Protein AF-A0A918CE23-F1 (afdb_monomer)

Sequence (121 aa):
MTAFHASEQLLLNPTFPASGRFGGADADLIIDDLLIEIKATQHLRLTATYLNQLTSYLVLDRLAGTTGSGLPIRRLGVYYARHGLLQTFAVRELFRPGLLPQLVTWFDESLPQLPGRLSAP

Structure (mmCIF, N/CA/C/O backbone):
data_AF-A0A918CE23-F1
#
_entry.id   AF-A0A918CE23-F1
#
loop_
_atom_site.group_PDB
_atom_site.id
_atom_site.type_symbol
_atom_site.label_atom_id
_atom_site.label_alt_id
_atom_site.label_comp_id
_atom_site.label_asym_id
_atom_site.label_entity_id
_atom_site.label_seq_id
_atom_site.pdbx_PDB_ins_code
_atom_site.Cartn_x
_atom_site.Cartn_y
_atom_site.Cartn_z
_atom_site.occupancy
_atom_site.B_iso_or_equiv
_atom_site.auth_seq_id
_atom_site.auth_comp_id
_atom_site.auth_asym_id
_atom_site.auth_atom_id
_atom_site.pdbx_PDB_model_num
ATOM 1 N N . MET A 1 1 ? -13.056 -6.618 18.574 1.00 47.69 1 MET A N 1
ATOM 2 C CA . MET A 1 1 ? -12.371 -7.128 17.367 1.00 47.69 1 MET A CA 1
ATOM 3 C C . MET A 1 1 ? -11.089 -6.339 17.190 1.00 47.69 1 MET A C 1
ATOM 5 O O . MET A 1 1 ? -11.153 -5.127 17.045 1.00 47.69 1 MET A O 1
ATOM 9 N N . THR A 1 2 ? -9.940 -6.995 17.288 1.00 55.75 2 THR A N 1
ATOM 10 C CA . THR A 1 2 ? -8.623 -6.398 17.043 1.00 55.75 2 THR A CA 1
ATOM 11 C C . THR A 1 2 ? -8.395 -6.330 15.534 1.00 55.75 2 THR A C 1
ATOM 13 O O . THR A 1 2 ? -8.143 -7.344 14.899 1.00 55.75 2 THR A O 1
ATOM 16 N N . ALA A 1 3 ? -8.529 -5.138 14.944 1.00 69.50 3 ALA A N 1
ATOM 17 C CA . ALA A 1 3 ? -8.344 -4.919 13.502 1.00 69.50 3 ALA A CA 1
ATOM 18 C C . ALA A 1 3 ? -6.887 -5.120 13.026 1.00 69.50 3 ALA A C 1
ATOM 20 O O . ALA A 1 3 ? -6.634 -5.183 11.828 1.00 69.50 3 ALA A O 1
ATOM 21 N N . PHE A 1 4 ? -5.94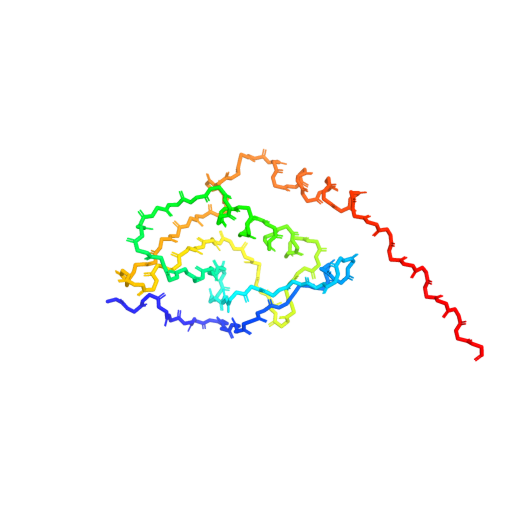6 -5.233 13.967 1.00 86.19 4 PHE A N 1
ATOM 22 C CA . PHE A 1 4 ? -4.507 -5.337 13.740 1.00 86.19 4 PHE A CA 1
ATOM 23 C C . PHE A 1 4 ? -3.980 -6.634 14.351 1.00 86.19 4 PHE A C 1
ATOM 25 O O . PHE A 1 4 ? -3.408 -6.638 15.438 1.00 86.19 4 PHE A O 1
ATOM 32 N N . HIS A 1 5 ? -4.237 -7.748 13.678 1.00 90.62 5 HIS A N 1
ATOM 33 C CA . HIS A 1 5 ? -3.703 -9.053 14.041 1.00 90.62 5 HIS A CA 1
ATOM 34 C C . HIS A 1 5 ? -3.130 -9.697 12.783 1.00 90.62 5 HIS A C 1
ATOM 36 O O . HIS A 1 5 ? -3.848 -9.811 11.794 1.00 90.62 5 HIS A O 1
ATOM 42 N N . ALA A 1 6 ? -1.862 -10.099 12.834 1.00 93.88 6 ALA A N 1
ATOM 43 C CA . ALA A 1 6 ? -1.190 -10.797 11.746 1.00 93.88 6 ALA A CA 1
ATOM 44 C C . ALA A 1 6 ? -1.280 -12.308 11.956 1.00 93.88 6 ALA A C 1
ATOM 46 O O . ALA A 1 6 ? -1.032 -12.794 13.061 1.00 93.88 6 ALA A O 1
ATOM 47 N N . SER A 1 7 ? -1.623 -13.041 10.902 1.00 94.88 7 SER A N 1
ATOM 48 C CA . SER A 1 7 ? -1.602 -14.505 10.904 1.00 94.88 7 SER A CA 1
ATOM 49 C C . SER A 1 7 ? -0.332 -15.070 10.268 1.00 94.88 7 SER A C 1
ATOM 51 O O . SER A 1 7 ? 0.162 -16.096 10.725 1.00 94.88 7 SER A O 1
ATOM 53 N N . GLU A 1 8 ? 0.206 -14.398 9.253 1.00 95.38 8 GLU A N 1
ATOM 54 C CA . GLU A 1 8 ? 1.355 -14.849 8.465 1.00 95.38 8 GLU A CA 1
ATOM 55 C C . GLU A 1 8 ? 2.473 -13.803 8.404 1.00 95.38 8 GLU A C 1
ATOM 57 O O . GLU A 1 8 ? 3.638 -14.158 8.578 1.00 95.38 8 GLU A O 1
ATOM 62 N N . GLN A 1 9 ? 2.153 -12.519 8.188 1.00 95.62 9 GLN A N 1
ATOM 63 C CA . GLN A 1 9 ? 3.180 -11.470 8.135 1.00 95.62 9 GLN A CA 1
ATOM 64 C C . GLN A 1 9 ? 2.728 -10.132 8.721 1.00 95.62 9 GLN A C 1
ATOM 66 O O . GLN A 1 9 ? 1.568 -9.733 8.629 1.00 95.62 9 GLN A O 1
ATOM 71 N N . LEU A 1 10 ? 3.700 -9.410 9.276 1.00 96.94 10 LEU A N 1
ATOM 72 C CA . LEU A 1 10 ? 3.582 -8.034 9.737 1.00 96.94 10 LEU A CA 1
ATOM 73 C C . LEU A 1 10 ? 4.829 -7.280 9.279 1.00 96.94 10 LEU A C 1
ATOM 75 O O . LEU A 1 10 ? 5.926 -7.568 9.755 1.00 96.94 10 LEU A O 1
ATOM 79 N N . LEU A 1 11 ? 4.665 -6.319 8.374 1.00 97.69 11 LEU A N 1
ATOM 80 C CA . LEU A 1 11 ? 5.758 -5.483 7.884 1.00 97.69 11 LEU A CA 1
ATOM 81 C C . LEU A 1 11 ? 5.489 -4.029 8.252 1.00 97.69 11 LEU A C 1
ATOM 83 O O . LEU A 1 11 ? 4.450 -3.476 7.895 1.00 97.69 11 LEU A O 1
ATOM 87 N N . LEU A 1 12 ? 6.441 -3.421 8.957 1.00 96.94 12 LEU A N 1
ATOM 88 C CA . LEU A 1 12 ? 6.434 -2.000 9.296 1.00 96.94 12 LEU A CA 1
ATOM 89 C C . LEU A 1 12 ? 7.327 -1.257 8.309 1.00 96.94 12 LEU A C 1
ATOM 91 O O . LEU A 1 12 ? 8.452 -1.697 8.076 1.00 96.94 12 LEU A O 1
ATOM 95 N N . ASN A 1 13 ? 6.850 -0.133 7.777 1.00 97.19 13 ASN A N 1
ATOM 96 C CA . ASN A 1 13 ? 7.565 0.646 6.762 1.00 97.19 13 ASN A CA 1
ATOM 97 C C . ASN A 1 13 ? 8.048 -0.195 5.553 1.00 97.19 13 ASN A C 1
ATOM 99 O O . ASN A 1 13 ? 9.226 -0.108 5.193 1.00 97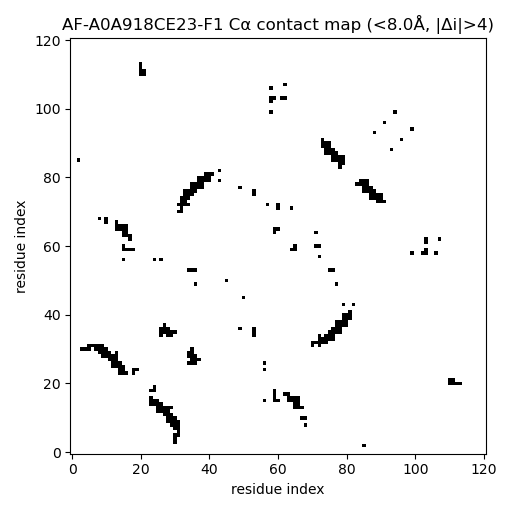.19 13 ASN A O 1
ATOM 103 N N . PRO A 1 14 ? 7.216 -1.084 4.964 1.00 97.50 14 PRO A N 1
ATOM 104 C CA . PRO A 1 14 ? 7.649 -1.905 3.841 1.00 97.50 14 PRO A CA 1
ATOM 105 C C . PRO A 1 14 ? 8.060 -1.047 2.645 1.00 97.50 14 PRO A C 1
ATOM 107 O O . PRO A 1 14 ? 7.367 -0.099 2.270 1.00 97.50 14 PRO A O 1
ATOM 110 N N . THR A 1 15 ? 9.165 -1.444 2.020 1.00 97.88 15 THR A N 1
ATOM 111 C CA . THR A 1 15 ? 9.748 -0.766 0.860 1.00 97.88 15 THR A CA 1
ATOM 112 C C . THR A 1 15 ? 9.527 -1.585 -0.408 1.00 97.88 15 THR A C 1
ATOM 114 O O . THR A 1 15 ? 9.413 -2.816 -0.363 1.00 97.88 15 THR A O 1
ATOM 117 N N . PHE A 1 16 ? 9.508 -0.923 -1.564 1.00 97.19 16 PHE A N 1
ATOM 118 C CA . PHE A 1 16 ? 9.275 -1.588 -2.850 1.00 97.19 16 PHE A CA 1
ATOM 119 C C . PHE A 1 16 ? 10.509 -1.486 -3.756 1.00 97.19 16 PHE A C 1
ATOM 121 O O . PHE A 1 16 ? 10.875 -0.368 -4.122 1.00 97.19 16 PHE A O 1
ATOM 128 N N . PRO A 1 17 ? 11.138 -2.588 -4.207 1.00 95.44 17 PRO A N 1
ATOM 129 C CA . PRO A 1 17 ? 12.356 -2.521 -5.024 1.00 95.44 17 PRO A CA 1
ATOM 130 C C . PRO A 1 17 ? 12.219 -1.665 -6.295 1.00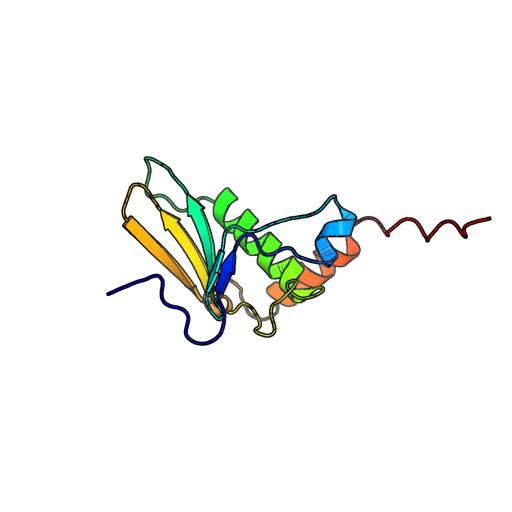 95.44 17 PRO A C 1
ATOM 132 O O . PRO A 1 17 ? 13.117 -0.888 -6.622 1.00 95.44 17 PRO A O 1
ATOM 135 N N . ALA A 1 18 ? 11.066 -1.732 -6.974 1.00 94.06 18 ALA A N 1
ATOM 136 C CA . ALA A 1 18 ? 10.787 -0.941 -8.179 1.00 94.06 18 ALA A CA 1
ATOM 137 C C . ALA A 1 18 ? 10.812 0.582 -7.934 1.00 94.06 18 ALA A C 1
ATOM 139 O O . ALA A 1 18 ? 11.065 1.354 -8.861 1.00 94.06 18 ALA A O 1
ATOM 140 N N . SER A 1 19 ? 10.601 1.023 -6.690 1.00 94.88 19 SER A N 1
ATOM 141 C CA . SER A 1 19 ? 10.600 2.444 -6.327 1.00 94.88 19 SER A CA 1
ATOM 142 C C . SER A 1 19 ? 11.976 3.107 -6.407 1.00 94.88 19 SER A C 1
ATOM 144 O O . SER A 1 19 ? 12.072 4.329 -6.531 1.00 94.88 19 SER A O 1
ATOM 146 N N . GLY A 1 20 ? 13.057 2.317 -6.429 1.00 93.06 20 GLY A N 1
ATOM 147 C CA . GLY A 1 20 ? 14.421 2.826 -6.585 1.00 93.06 20 GLY A CA 1
ATOM 148 C C . GLY A 1 20 ? 14.631 3.644 -7.867 1.00 93.06 20 GLY A C 1
ATOM 149 O O . GLY A 1 20 ? 15.513 4.497 -7.906 1.00 93.06 20 GLY A O 1
ATOM 150 N N . ARG A 1 21 ? 13.779 3.461 -8.888 1.00 90.19 21 ARG A N 1
ATOM 151 C CA . ARG A 1 21 ? 13.788 4.241 -10.141 1.00 90.19 21 ARG A CA 1
ATOM 152 C C . ARG A 1 21 ? 13.437 5.719 -9.958 1.00 90.19 21 ARG A C 1
ATOM 154 O O . ARG A 1 21 ? 13.734 6.514 -10.843 1.00 90.19 21 ARG A O 1
ATOM 161 N N . PHE A 1 22 ? 12.812 6.086 -8.841 1.00 88.25 22 PHE A N 1
ATOM 162 C CA . PHE A 1 22 ? 12.368 7.455 -8.558 1.00 88.25 22 PHE A CA 1
ATOM 163 C C . PHE A 1 22 ? 12.658 7.902 -7.115 1.00 88.25 22 PHE A C 1
ATOM 165 O O . PHE A 1 22 ? 12.025 8.826 -6.614 1.00 88.25 22 PHE A O 1
ATOM 172 N N . GLY A 1 23 ? 13.651 7.284 -6.465 1.00 90.06 23 GLY A N 1
ATOM 173 C CA . GLY A 1 23 ? 14.158 7.720 -5.156 1.00 90.06 23 GLY A CA 1
ATOM 174 C C . GLY A 1 23 ? 13.614 6.960 -3.945 1.00 90.06 23 GLY A C 1
ATOM 175 O O . GLY A 1 23 ? 13.944 7.330 -2.823 1.00 90.06 23 GLY A O 1
ATOM 176 N N . GLY A 1 24 ? 12.851 5.886 -4.156 1.00 93.12 24 GLY A N 1
ATOM 177 C CA . GLY A 1 24 ? 12.307 5.058 -3.079 1.00 93.12 24 GLY A CA 1
ATOM 178 C C . GLY A 1 24 ? 10.849 5.375 -2.742 1.00 93.12 24 GLY A C 1
ATOM 179 O O . GLY A 1 24 ? 10.319 6.430 -3.089 1.00 93.12 24 GLY A O 1
ATOM 180 N N . ALA A 1 25 ? 10.187 4.423 -2.090 1.00 95.06 25 ALA A N 1
ATOM 181 C CA . ALA A 1 25 ? 8.832 4.548 -1.578 1.00 95.06 25 ALA A CA 1
ATOM 182 C C . ALA A 1 25 ? 8.621 3.538 -0.448 1.00 95.06 25 ALA A C 1
ATOM 184 O O . ALA A 1 25 ? 8.882 2.345 -0.640 1.00 95.06 25 ALA A O 1
ATOM 185 N N . ASP A 1 26 ? 8.078 4.024 0.667 1.00 96.25 26 ASP A N 1
ATOM 186 C CA . ASP A 1 26 ? 7.818 3.241 1.870 1.00 96.25 26 ASP A CA 1
ATOM 187 C C . ASP A 1 26 ? 6.348 3.435 2.258 1.00 96.25 26 ASP A C 1
ATOM 189 O O . ASP A 1 26 ? 5.886 4.569 2.403 1.00 96.25 26 ASP A O 1
ATOM 193 N N . ALA A 1 27 ? 5.596 2.344 2.384 1.00 97.44 27 ALA A N 1
ATOM 194 C CA . ALA A 1 27 ? 4.226 2.396 2.899 1.00 97.44 27 ALA A CA 1
ATOM 195 C C . ALA A 1 27 ? 4.222 2.270 4.427 1.00 97.44 27 ALA A C 1
ATOM 197 O O . ALA A 1 27 ? 5.206 1.822 4.994 1.00 97.44 27 ALA A O 1
ATOM 198 N N . ASP A 1 28 ? 3.123 2.598 5.110 1.00 97.50 28 ASP A N 1
ATOM 199 C CA . ASP A 1 28 ? 3.116 2.558 6.581 1.00 97.50 28 ASP A CA 1
ATOM 200 C C . ASP A 1 28 ? 3.167 1.124 7.140 1.00 97.50 28 ASP A C 1
ATOM 202 O O . ASP A 1 28 ? 3.951 0.816 8.046 1.00 97.50 28 ASP A O 1
ATOM 206 N N . LEU A 1 29 ? 2.297 0.240 6.637 1.00 97.50 29 LEU A N 1
ATOM 207 C CA . LEU A 1 29 ? 2.045 -1.056 7.265 1.00 97.50 29 LEU A CA 1
ATOM 208 C C . LEU A 1 29 ? 1.490 -2.090 6.278 1.00 97.50 29 LEU A C 1
ATOM 210 O O . LEU A 1 29 ? 0.571 -1.801 5.513 1.00 97.50 29 LEU A O 1
ATOM 214 N N . ILE A 1 30 ? 1.974 -3.330 6.362 1.00 98.31 30 ILE A N 1
ATOM 215 C CA . ILE A 1 30 ? 1.320 -4.504 5.767 1.00 98.31 30 ILE A CA 1
ATOM 216 C C . ILE A 1 30 ? 1.039 -5.533 6.861 1.00 98.31 30 ILE A C 1
ATOM 218 O O . ILE A 1 30 ? 1.923 -5.867 7.651 1.00 98.31 30 ILE A O 1
ATOM 222 N N . ILE A 1 31 ? -0.188 -6.053 6.880 1.00 97.50 31 ILE A N 1
ATOM 223 C CA . ILE A 1 31 ? -0.607 -7.197 7.697 1.00 97.50 31 ILE A CA 1
ATOM 224 C C . ILE A 1 31 ? -1.169 -8.252 6.756 1.00 97.50 31 ILE A C 1
ATOM 226 O O . ILE A 1 31 ? -2.164 -7.998 6.078 1.00 97.50 31 ILE A O 1
ATOM 230 N N . AS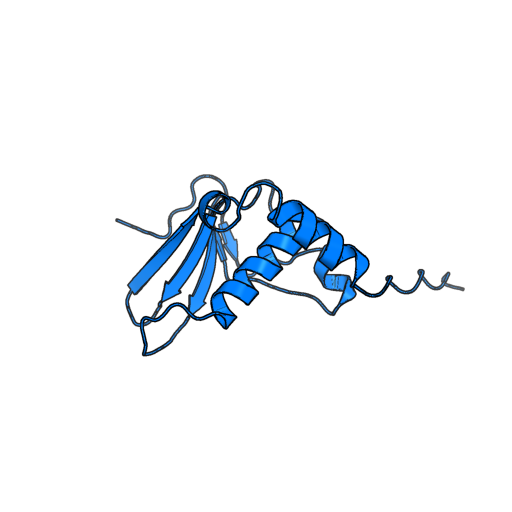P A 1 32 ? -0.559 -9.433 6.724 1.00 97.19 32 ASP A N 1
ATOM 231 C CA . ASP A 1 32 ? -0.918 -10.505 5.795 1.00 97.19 32 ASP A CA 1
ATOM 232 C C . ASP A 1 32 ? -0.980 -9.970 4.350 1.00 97.19 32 ASP A C 1
ATOM 234 O O . ASP A 1 32 ? 0.007 -9.446 3.844 1.00 97.19 32 ASP A O 1
ATOM 238 N N . ASP A 1 33 ? -2.133 -10.032 3.687 1.00 97.56 33 ASP A N 1
ATOM 239 C CA . ASP A 1 33 ? -2.349 -9.510 2.331 1.00 97.56 33 ASP A CA 1
ATOM 240 C C . ASP A 1 33 ? -2.954 -8.087 2.278 1.00 97.56 33 ASP A C 1
ATOM 242 O O . ASP A 1 33 ? -3.410 -7.648 1.213 1.00 97.56 33 ASP A O 1
ATOM 246 N N . LEU A 1 34 ? -3.011 -7.382 3.414 1.00 98.06 34 LEU A N 1
ATOM 247 C CA . LEU A 1 34 ? -3.599 -6.052 3.569 1.00 98.06 34 LEU A CA 1
ATOM 248 C C . LEU A 1 34 ? -2.513 -4.978 3.715 1.00 98.06 34 LEU A C 1
ATOM 250 O O . LEU A 1 34 ? -1.820 -4.916 4.728 1.00 98.06 34 LEU A O 1
ATOM 254 N N . LEU A 1 35 ? -2.441 -4.083 2.731 1.00 98.44 35 LEU A N 1
ATOM 255 C CA . LEU A 1 35 ? -1.655 -2.849 2.787 1.00 98.44 35 LEU A CA 1
ATOM 256 C C . LEU A 1 35 ? -2.469 -1.732 3.447 1.00 98.44 35 LEU A C 1
ATOM 258 O O . LEU A 1 35 ? -3.604 -1.480 3.040 1.00 98.44 35 LEU A O 1
ATOM 262 N N . ILE A 1 36 ? -1.892 -1.044 4.427 1.00 98.12 36 ILE A N 1
ATOM 263 C CA . ILE A 1 36 ? -2.558 -0.009 5.220 1.00 98.12 36 ILE A CA 1
ATOM 264 C C . ILE A 1 36 ? -1.779 1.301 5.123 1.00 98.12 36 ILE A C 1
ATOM 266 O O . ILE A 1 36 ? -0.585 1.341 5.397 1.00 98.12 36 ILE A O 1
ATOM 270 N N . GLU A 1 37 ? -2.501 2.372 4.807 1.00 97.50 37 GLU A N 1
ATOM 271 C CA . GLU A 1 37 ? -2.059 3.759 4.960 1.00 97.50 37 GLU A CA 1
ATOM 272 C C . GLU A 1 37 ? -2.711 4.360 6.216 1.00 97.50 37 GLU A C 1
ATOM 274 O O . GLU A 1 37 ? -3.930 4.284 6.402 1.00 97.50 37 GLU A O 1
ATOM 279 N N . ILE A 1 38 ? -1.931 4.987 7.087 1.00 97.31 38 ILE A N 1
ATOM 280 C CA . ILE A 1 38 ? -2.388 5.575 8.343 1.00 97.3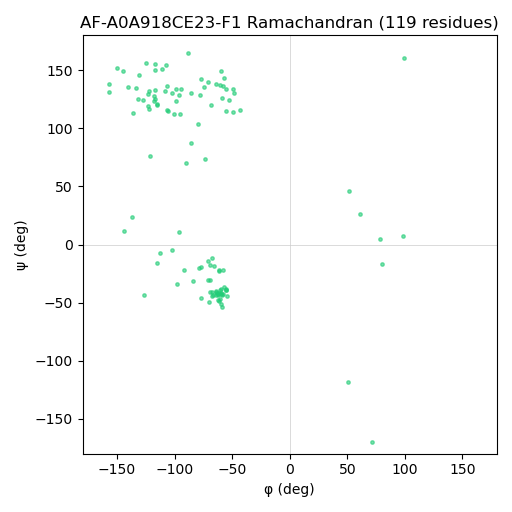1 38 ILE A CA 1
ATOM 281 C C . ILE A 1 38 ? -2.584 7.078 8.154 1.00 97.31 38 ILE A C 1
ATOM 283 O O . ILE A 1 38 ? -1.669 7.826 7.820 1.00 97.31 38 ILE A O 1
ATOM 287 N N . LYS A 1 39 ? -3.793 7.572 8.437 1.00 97.50 39 LYS A N 1
ATOM 288 C CA . LYS A 1 39 ? -4.123 9.001 8.352 1.00 97.50 39 LYS A CA 1
ATOM 289 C C . LYS A 1 39 ? -4.627 9.541 9.683 1.00 97.50 39 LYS A C 1
ATOM 291 O O . LYS A 1 39 ? -5.704 9.196 10.167 1.00 97.50 39 LYS A O 1
ATOM 296 N N . ALA A 1 40 ? -3.879 10.486 10.244 1.00 97.00 40 ALA A N 1
ATOM 297 C CA . ALA A 1 40 ? -4.289 11.274 11.402 1.00 97.00 40 ALA A CA 1
ATOM 298 C C . ALA A 1 40 ? -5.020 12.555 10.957 1.00 97.00 40 ALA A C 1
ATOM 300 O O . ALA A 1 40 ? -4.503 13.663 11.073 1.00 97.00 40 ALA A O 1
ATOM 301 N N . THR A 1 41 ? -6.234 12.403 10.429 1.00 96.31 41 THR A N 1
ATOM 302 C CA . THR A 1 41 ? -7.077 13.513 9.951 1.00 96.31 41 THR A CA 1
ATOM 303 C C . THR A 1 41 ? -8.299 13.713 10.844 1.00 96.31 41 THR A C 1
ATOM 305 O O . THR A 1 41 ? -8.767 12.772 11.474 1.00 96.31 41 THR A O 1
ATOM 308 N N . GLN A 1 42 ? -8.803 14.948 10.918 1.00 96.38 42 GLN A N 1
ATOM 309 C CA . GLN A 1 42 ? -10.069 15.279 11.589 1.00 96.38 42 GLN A CA 1
ATOM 310 C C . GLN A 1 42 ? -11.307 14.896 10.762 1.00 96.38 42 GLN A C 1
ATOM 312 O O . GLN A 1 42 ? -12.418 14.841 11.285 1.00 96.38 42 GLN A O 1
ATOM 317 N N . HIS A 1 43 ? -11.133 14.705 9.452 1.00 95.00 43 HIS A N 1
ATOM 318 C CA . HIS A 1 43 ? -12.222 14.402 8.536 1.00 95.00 43 HIS A CA 1
ATOM 319 C C . HIS A 1 43 ? -12.147 12.939 8.126 1.00 95.00 43 HIS A C 1
ATOM 321 O O . HIS A 1 43 ? -11.228 12.533 7.413 1.00 95.00 43 HIS A O 1
ATOM 327 N N . LEU A 1 44 ? -13.165 12.175 8.513 1.00 95.38 44 LEU A N 1
ATOM 328 C CA . LEU A 1 44 ? -13.362 10.795 8.087 1.00 95.38 44 LEU A CA 1
ATOM 329 C C . LEU A 1 44 ? -13.841 10.755 6.628 1.00 95.38 44 LEU A C 1
ATOM 331 O O . LEU A 1 44 ? -15.023 10.577 6.340 1.00 95.38 44 LEU A O 1
ATOM 335 N N . ARG A 1 45 ? -12.925 11.026 5.698 1.00 96.00 45 ARG A N 1
ATOM 336 C CA . ARG A 1 45 ? -13.196 11.055 4.259 1.00 96.00 45 ARG A CA 1
ATOM 337 C C . ARG A 1 45 ? -12.121 10.294 3.505 1.00 96.00 45 ARG A C 1
ATOM 339 O O . ARG A 1 45 ? -10.925 10.482 3.741 1.00 96.00 45 ARG A O 1
ATOM 346 N N . LEU A 1 46 ? -12.555 9.460 2.570 1.00 95.25 46 LEU A N 1
ATOM 347 C CA . LEU A 1 46 ? -11.677 8.881 1.566 1.00 95.25 46 LEU A CA 1
ATOM 348 C C . LEU A 1 46 ? -11.404 9.940 0.498 1.00 95.25 46 LEU A C 1
ATOM 350 O O . LEU A 1 46 ? -12.335 10.564 -0.011 1.00 95.25 46 LEU A O 1
ATOM 354 N N . THR A 1 47 ? -10.133 10.167 0.181 1.00 96.38 47 THR A N 1
ATOM 355 C CA . THR A 1 47 ? -9.723 11.157 -0.821 1.00 96.38 47 THR A CA 1
ATOM 356 C C . THR A 1 47 ? -9.026 10.471 -1.987 1.00 96.38 47 THR A C 1
ATOM 358 O O . THR A 1 47 ? -8.429 9.406 -1.820 1.00 96.38 47 THR A O 1
ATOM 361 N N . ALA A 1 48 ? -9.058 11.106 -3.161 1.00 95.88 48 ALA A N 1
ATOM 362 C CA . ALA A 1 48 ? -8.325 10.623 -4.330 1.00 95.88 48 ALA A CA 1
ATOM 363 C C . ALA A 1 48 ? -6.819 10.499 -4.046 1.00 95.88 48 ALA A C 1
ATOM 365 O O . ALA A 1 48 ? -6.199 9.533 -4.465 1.00 95.88 48 ALA A O 1
ATOM 366 N N . THR A 1 49 ? -6.240 11.409 -3.258 1.00 96.75 49 THR A N 1
ATOM 367 C CA . THR A 1 49 ? -4.828 11.341 -2.854 1.00 96.75 49 THR A CA 1
ATOM 368 C C . THR A 1 49 ? -4.503 10.061 -2.083 1.00 96.75 49 THR A C 1
ATOM 370 O O . THR A 1 49 ? -3.474 9.445 -2.343 1.00 96.75 49 THR A O 1
ATOM 373 N N . TYR A 1 50 ? -5.376 9.631 -1.166 1.00 96.88 50 TYR A N 1
ATOM 374 C CA . TYR A 1 50 ? -5.150 8.407 -0.383 1.00 96.88 50 TYR A CA 1
ATOM 375 C C . TYR A 1 50 ? -5.257 7.163 -1.267 1.00 96.88 50 TYR A C 1
ATOM 377 O O . TYR A 1 50 ? -4.435 6.257 -1.171 1.00 96.88 50 TYR A O 1
ATOM 385 N N . LEU A 1 51 ? -6.237 7.151 -2.176 1.00 95.81 51 LEU A N 1
ATOM 386 C CA . LEU A 1 51 ? -6.379 6.083 -3.162 1.00 95.81 51 LEU A CA 1
ATOM 387 C C . LEU A 1 51 ? -5.190 6.027 -4.123 1.00 95.81 51 LEU A C 1
ATOM 389 O O . LEU A 1 51 ? -4.723 4.934 -4.428 1.00 95.81 51 LEU A O 1
ATOM 393 N N . ASN A 1 52 ? -4.670 7.176 -4.555 1.00 95.31 52 ASN A N 1
ATOM 394 C CA . ASN A 1 52 ? -3.487 7.245 -5.406 1.00 95.31 52 ASN A CA 1
ATOM 395 C C . ASN A 1 52 ? -2.254 6.692 -4.683 1.00 95.31 52 ASN A C 1
ATOM 397 O O . ASN A 1 52 ? -1.537 5.904 -5.280 1.00 95.31 52 ASN A O 1
ATOM 401 N N . GLN A 1 53 ? -2.037 7.028 -3.405 1.00 95.75 53 GLN A N 1
ATOM 402 C CA . GLN A 1 53 ? -0.933 6.459 -2.614 1.00 95.75 53 GLN A CA 1
ATOM 403 C C . GLN A 1 53 ? -1.022 4.930 -2.537 1.00 95.75 53 GLN A C 1
ATOM 405 O O . GLN A 1 53 ? -0.097 4.235 -2.953 1.00 95.75 53 GLN A O 1
ATOM 410 N N . LEU A 1 54 ? -2.172 4.404 -2.106 1.00 98.12 54 LEU A N 1
ATOM 411 C CA . LEU A 1 54 ? -2.398 2.959 -2.018 1.00 98.12 54 LEU A CA 1
ATOM 412 C C . LEU A 1 54 ? -2.269 2.259 -3.380 1.00 98.12 54 LEU A C 1
ATOM 414 O O . LEU A 1 54 ? -1.717 1.164 -3.466 1.00 98.12 54 LEU A O 1
ATOM 418 N N . THR A 1 55 ? -2.755 2.890 -4.450 1.00 97.56 55 THR A N 1
ATOM 419 C CA . THR A 1 55 ? -2.650 2.358 -5.815 1.00 97.56 55 THR A CA 1
ATOM 420 C C . THR A 1 55 ? -1.204 2.343 -6.300 1.00 97.56 55 THR A C 1
ATOM 422 O O . THR A 1 55 ? -0.789 1.355 -6.897 1.00 97.56 55 THR A O 1
ATOM 425 N N . SER A 1 56 ? -0.417 3.383 -6.017 1.00 96.00 56 SER A N 1
ATOM 426 C CA . SER A 1 56 ? 1.004 3.427 -6.372 1.00 96.00 56 SER A CA 1
ATOM 427 C C . SER A 1 56 ? 1.780 2.298 -5.699 1.00 96.00 56 SER A C 1
ATOM 429 O O . SER A 1 56 ? 2.506 1.576 -6.373 1.00 96.00 56 SER A O 1
ATOM 431 N N . TYR A 1 57 ? 1.574 2.071 -4.400 1.00 98.00 57 TYR A N 1
ATOM 432 C CA . TYR A 1 57 ? 2.196 0.947 -3.694 1.00 98.00 57 TYR A CA 1
ATOM 433 C C . TYR A 1 57 ? 1.768 -0.408 -4.262 1.00 98.00 57 TYR A C 1
ATOM 435 O O . TYR A 1 57 ? 2.604 -1.280 -4.481 1.00 98.00 57 TYR A O 1
ATOM 443 N N . LEU A 1 58 ? 0.481 -0.571 -4.581 1.00 98.50 58 LEU A N 1
ATOM 444 C CA . LEU A 1 58 ? -0.016 -1.780 -5.232 1.00 98.50 58 LEU A CA 1
ATOM 445 C C . LEU A 1 58 ? 0.662 -2.020 -6.589 1.00 98.50 58 LEU A C 1
ATOM 447 O O . LEU A 1 58 ? 1.019 -3.152 -6.899 1.00 98.50 58 LEU A O 1
ATOM 451 N N . VAL A 1 59 ? 0.839 -0.974 -7.399 1.00 98.00 59 VAL A N 1
ATOM 452 C CA . VAL A 1 59 ? 1.539 -1.062 -8.688 1.00 98.00 59 VAL A CA 1
ATOM 453 C C . VAL A 1 59 ? 2.994 -1.480 -8.484 1.00 98.00 59 VAL A C 1
ATOM 455 O O . VAL A 1 59 ? 3.466 -2.372 -9.184 1.00 98.00 59 VAL A O 1
ATOM 458 N N . LEU A 1 60 ? 3.686 -0.914 -7.496 1.00 97.31 60 LEU A N 1
ATOM 459 C CA . LEU A 1 60 ? 5.069 -1.280 -7.186 1.00 97.31 60 LEU A CA 1
ATOM 460 C C . LEU A 1 60 ? 5.194 -2.736 -6.718 1.00 97.31 60 LEU A C 1
ATOM 462 O O . LEU A 1 60 ? 6.085 -3.446 -7.187 1.00 97.31 60 LEU A O 1
ATOM 466 N N . ASP A 1 61 ? 4.258 -3.205 -5.888 1.00 98.00 61 ASP A N 1
ATOM 467 C CA . ASP A 1 61 ? 4.149 -4.614 -5.493 1.00 98.00 61 ASP A CA 1
ATOM 468 C C . ASP A 1 61 ? 3.937 -5.528 -6.710 1.00 98.00 61 ASP A C 1
ATOM 470 O O . ASP A 1 61 ? 4.524 -6.602 -6.799 1.00 98.00 61 ASP A O 1
ATOM 474 N N . ARG A 1 62 ? 3.146 -5.106 -7.707 1.00 97.62 62 ARG A N 1
ATOM 475 C CA . ARG A 1 62 ? 2.984 -5.879 -8.953 1.00 97.62 62 ARG A CA 1
ATOM 476 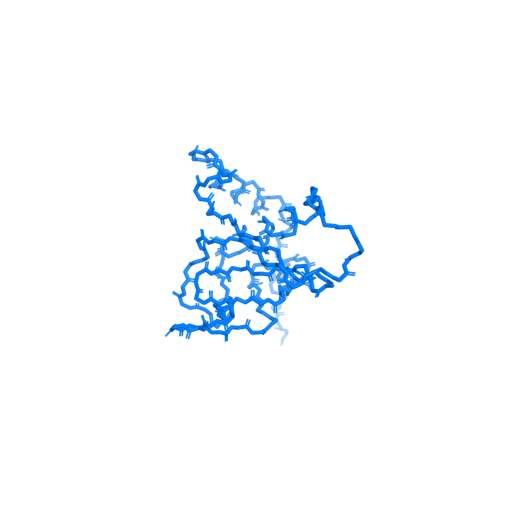C C . ARG A 1 62 ? 4.231 -5.903 -9.828 1.00 97.62 62 ARG A C 1
ATOM 478 O O . ARG A 1 62 ? 4.410 -6.881 -10.547 1.00 97.62 62 ARG A O 1
ATOM 485 N N . LEU A 1 63 ? 5.052 -4.856 -9.795 1.00 96.00 63 LEU A N 1
ATOM 486 C CA . LEU A 1 63 ? 6.250 -4.767 -10.630 1.00 96.00 63 LEU A CA 1
ATOM 487 C C . LEU A 1 63 ? 7.397 -5.624 -10.110 1.00 96.00 63 LEU A C 1
ATOM 489 O O . LEU A 1 63 ? 8.055 -6.304 -10.891 1.00 96.00 63 LEU A O 1
ATOM 493 N N . ALA A 1 64 ? 7.661 -5.568 -8.806 1.00 95.56 64 ALA A N 1
ATOM 494 C CA . ALA A 1 64 ? 8.844 -6.205 -8.230 1.00 95.56 64 ALA A CA 1
ATOM 495 C C . ALA A 1 64 ? 8.612 -6.798 -6.833 1.00 95.56 64 ALA A C 1
ATOM 497 O O . ALA A 1 64 ? 9.575 -7.157 -6.155 1.00 95.56 64 ALA A O 1
ATOM 498 N N . GLY A 1 65 ? 7.356 -6.899 -6.396 1.00 96.94 65 GLY A N 1
ATOM 499 C CA . GLY A 1 65 ? 7.011 -7.318 -5.046 1.00 96.94 65 GLY A CA 1
ATOM 500 C C . GLY A 1 65 ? 7.333 -6.262 -3.993 1.00 96.94 65 GLY A C 1
ATOM 501 O O . GLY A 1 65 ? 7.674 -5.111 -4.283 1.00 96.94 65 GLY A O 1
ATOM 502 N N . THR A 1 66 ? 7.234 -6.694 -2.743 1.00 97.81 66 THR A N 1
ATOM 503 C CA . THR A 1 66 ? 7.522 -5.890 -1.559 1.00 97.81 66 THR A CA 1
ATOM 504 C C . THR A 1 66 ? 8.693 -6.512 -0.804 1.00 97.81 66 THR A C 1
ATOM 506 O O . THR A 1 66 ? 8.713 -7.722 -0.569 1.00 97.81 66 THR A O 1
ATOM 509 N N . THR A 1 67 ? 9.678 -5.704 -0.408 1.00 96.62 67 THR A N 1
ATOM 510 C CA . THR A 1 67 ? 10.856 -6.193 0.319 1.00 96.62 67 THR A CA 1
ATOM 511 C C . THR A 1 67 ? 10.432 -6.874 1.618 1.00 96.62 67 THR A C 1
ATOM 513 O O . THR A 1 67 ? 9.730 -6.287 2.438 1.00 96.62 67 THR A O 1
ATOM 516 N N . GLY A 1 68 ? 10.873 -8.117 1.818 1.00 95.25 68 GLY A N 1
ATOM 517 C CA . GLY A 1 68 ? 10.545 -8.891 3.018 1.00 95.25 68 GLY A CA 1
ATOM 518 C C . GLY A 1 68 ? 9.141 -9.504 3.024 1.00 95.25 68 GLY A C 1
ATOM 519 O O . GLY A 1 68 ? 8.776 -10.120 4.020 1.00 95.25 68 GLY A O 1
ATOM 520 N N . SER A 1 69 ? 8.370 -9.383 1.936 1.00 95.88 69 SER A N 1
ATOM 521 C CA . SER A 1 69 ? 7.065 -10.033 1.805 1.00 95.88 69 SER A CA 1
ATOM 522 C C . SER A 1 69 ? 7.101 -11.221 0.847 1.00 95.88 69 SER A C 1
ATOM 524 O O . SER A 1 69 ? 7.653 -11.135 -0.249 1.00 95.88 69 SER A O 1
ATOM 526 N N . GLY A 1 70 ? 6.460 -12.321 1.248 1.00 93.62 70 GLY A N 1
ATOM 527 C CA . GLY A 1 70 ? 6.157 -13.457 0.370 1.00 93.62 70 GLY A CA 1
ATOM 528 C C . GLY A 1 70 ? 4.702 -13.498 -0.105 1.00 93.62 70 GLY A C 1
ATOM 529 O O . GLY A 1 70 ? 4.343 -14.369 -0.897 1.00 93.62 70 GLY A O 1
ATOM 530 N N . LEU A 1 71 ? 3.852 -12.587 0.382 1.00 96.00 71 LEU A N 1
ATOM 531 C CA . LEU A 1 71 ? 2.420 -12.582 0.095 1.00 96.00 71 LEU A CA 1
ATOM 532 C C . LEU A 1 71 ? 2.055 -11.424 -0.837 1.00 96.00 71 LEU A C 1
ATOM 534 O O . LEU A 1 71 ? 2.423 -10.284 -0.564 1.00 96.00 71 LEU A O 1
ATOM 538 N N . PRO A 1 72 ? 1.275 -11.672 -1.903 1.00 95.69 72 PRO A N 1
ATOM 539 C CA . PRO A 1 72 ? 0.795 -10.595 -2.753 1.00 95.69 72 PRO A CA 1
ATOM 540 C C . PRO A 1 72 ? -0.262 -9.767 -2.018 1.00 95.69 72 PRO A C 1
ATOM 542 O O . PRO A 1 72 ? -1.165 -10.319 -1.382 1.00 95.69 72 PRO A O 1
ATOM 545 N N . ILE A 1 73 ? -0.222 -8.445 -2.187 1.00 98.25 73 ILE A N 1
ATOM 546 C CA . ILE A 1 73 ? -1.226 -7.542 -1.611 1.00 98.25 73 ILE A CA 1
ATOM 547 C C . ILE A 1 73 ? -2.572 -7.774 -2.307 1.00 98.25 73 ILE A C 1
ATOM 549 O O . ILE A 1 73 ? -2.693 -7.586 -3.517 1.00 98.25 73 ILE A O 1
ATOM 553 N N . ARG A 1 74 ? -3.619 -8.156 -1.573 1.00 98.12 74 ARG A N 1
ATOM 554 C CA . ARG A 1 74 ? -4.973 -8.389 -2.125 1.00 98.12 74 ARG A CA 1
ATOM 555 C C . ARG A 1 74 ? -6.015 -7.420 -1.590 1.00 98.12 74 ARG A C 1
ATOM 557 O O . ARG A 1 74 ? -7.099 -7.306 -2.172 1.00 98.12 74 ARG A O 1
ATOM 564 N N . ARG A 1 75 ? -5.701 -6.723 -0.502 1.00 98.25 75 ARG A N 1
ATOM 565 C CA . ARG A 1 75 ? -6.571 -5.741 0.136 1.00 98.25 75 ARG A CA 1
ATOM 566 C C . ARG A 1 75 ? -5.794 -4.457 0.391 1.00 98.25 75 ARG A C 1
ATOM 568 O O . ARG A 1 75 ? -4.603 -4.490 0.683 1.00 98.25 75 ARG A O 1
ATOM 575 N N . LEU A 1 76 ? -6.492 -3.336 0.287 1.00 98.50 76 LEU A N 1
ATOM 576 C CA . LEU A 1 76 ? -5.979 -2.011 0.621 1.00 98.50 76 LEU A CA 1
ATOM 577 C C . LEU A 1 76 ? -6.801 -1.452 1.775 1.00 98.50 76 LEU A C 1
ATOM 579 O O . LEU A 1 76 ? -7.993 -1.752 1.886 1.00 98.50 76 LEU A O 1
ATOM 583 N N . GLY A 1 77 ? -6.202 -0.611 2.605 1.00 97.50 77 GLY A N 1
ATOM 584 C CA . GLY A 1 77 ? -6.908 0.015 3.705 1.00 97.50 77 GLY A CA 1
ATOM 585 C C . GLY A 1 77 ? -6.370 1.383 4.075 1.00 97.50 77 GLY A C 1
ATOM 586 O O . GLY A 1 77 ? -5.194 1.685 3.899 1.00 97.50 77 GLY A O 1
ATOM 587 N N . VAL A 1 78 ? -7.264 2.204 4.618 1.00 97.94 78 VAL A N 1
ATOM 588 C CA . VAL A 1 78 ? -6.914 3.453 5.289 1.00 97.94 78 VAL A CA 1
ATOM 589 C C . VAL A 1 78 ? -7.305 3.316 6.751 1.00 97.94 78 VAL A C 1
ATOM 591 O O . VAL A 1 78 ? -8.476 3.088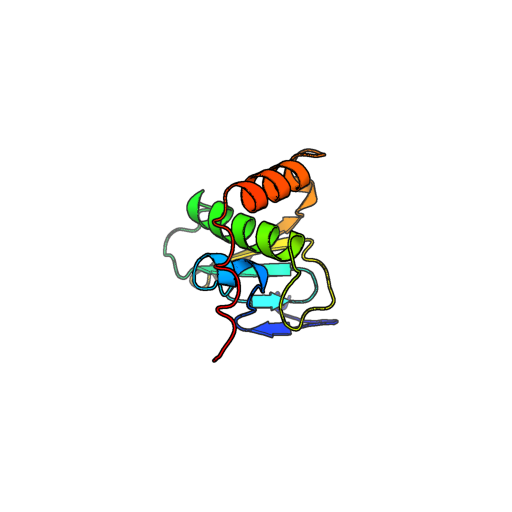 7.070 1.00 97.94 78 VAL A O 1
ATOM 594 N N . TYR A 1 79 ? -6.330 3.458 7.643 1.00 97.62 79 TYR A N 1
ATOM 595 C CA . TYR A 1 79 ? -6.582 3.549 9.071 1.00 97.62 79 TYR A CA 1
ATOM 596 C C . TYR A 1 79 ? -6.659 5.010 9.509 1.00 97.62 79 TYR A C 1
ATOM 598 O O . TYR A 1 79 ? -5.670 5.744 9.518 1.00 97.62 79 TYR A O 1
ATOM 606 N N . TYR A 1 80 ? -7.850 5.437 9.909 1.00 97.81 80 TYR A N 1
ATOM 607 C CA . TYR A 1 80 ? -8.112 6.779 10.406 1.00 97.81 80 TYR A CA 1
ATOM 608 C C . TYR A 1 80 ? -7.815 6.848 11.906 1.00 97.81 80 TYR A C 1
ATOM 610 O O . TYR A 1 80 ? -8.708 6.667 12.735 1.00 97.81 80 TYR A O 1
ATOM 618 N N . ALA A 1 81 ? -6.559 7.127 12.263 1.00 96.31 81 ALA A N 1
ATOM 619 C CA . ALA A 1 81 ? -6.052 7.010 13.634 1.00 96.31 81 ALA A CA 1
ATOM 620 C C . ALA A 1 81 ? -6.853 7.821 14.673 1.00 96.31 81 ALA A C 1
ATOM 622 O O . ALA A 1 81 ? -7.116 7.328 15.765 1.00 96.31 81 ALA A O 1
ATOM 623 N N . ARG A 1 82 ? -7.311 9.036 14.325 1.00 97.06 82 ARG A N 1
ATOM 624 C CA . ARG A 1 82 ? -8.139 9.883 15.215 1.00 97.06 82 ARG A CA 1
ATOM 625 C C . ARG A 1 82 ? -9.566 9.370 15.422 1.00 97.06 82 ARG A C 1
ATOM 627 O O . ARG A 1 82 ? -10.258 9.842 16.315 1.00 97.06 82 ARG A O 1
ATOM 634 N N . HIS A 1 83 ? -10.003 8.436 14.587 1.00 96.50 83 HIS A N 1
ATOM 635 C CA . HIS A 1 83 ? -11.350 7.880 14.602 1.00 96.50 83 HIS A CA 1
ATOM 636 C C . HIS A 1 83 ? -11.371 6.404 15.022 1.00 96.50 83 HIS A C 1
ATOM 638 O O . HIS A 1 83 ? -12.451 5.845 15.179 1.00 96.50 83 HIS A O 1
ATOM 644 N N . GLY A 1 84 ? -10.206 5.760 15.182 1.00 94.75 84 GLY A N 1
ATOM 645 C CA . GLY A 1 84 ? -10.112 4.336 15.518 1.00 94.75 84 GLY A CA 1
ATOM 646 C C . GLY A 1 84 ? -10.744 3.414 14.469 1.00 94.75 84 GLY A C 1
ATOM 647 O O . GLY A 1 84 ? -11.196 2.324 14.810 1.00 94.75 84 GLY A O 1
ATOM 648 N N . LEU A 1 85 ? -10.812 3.853 13.206 1.00 95.75 85 LEU A N 1
ATOM 649 C CA . LEU A 1 85 ? -11.527 3.155 12.137 1.00 95.75 85 LEU A CA 1
ATOM 650 C C . LEU A 1 85 ? -10.570 2.698 11.036 1.00 95.75 85 LEU A C 1
ATOM 652 O O . LEU A 1 85 ? -9.876 3.517 10.435 1.00 95.75 85 LEU A O 1
ATOM 656 N N . LEU A 1 86 ? -10.593 1.402 10.728 1.00 97.00 86 LEU A N 1
ATOM 657 C CA . LEU A 1 86 ? -9.931 0.825 9.561 1.00 97.00 86 LEU A CA 1
ATOM 658 C C . LEU A 1 86 ? -10.966 0.596 8.455 1.00 97.00 86 LEU A C 1
ATOM 660 O O . LEU A 1 86 ? -11.841 -0.259 8.584 1.00 97.00 86 LEU A O 1
ATOM 664 N N . GLN A 1 87 ? -10.854 1.351 7.365 1.00 96.25 87 GLN A N 1
ATOM 665 C CA . GLN A 1 87 ? -11.642 1.127 6.157 1.00 96.25 87 GLN A CA 1
ATOM 666 C C . GLN A 1 87 ? -10.818 0.292 5.178 1.00 96.25 87 GLN A C 1
ATOM 668 O O . GLN A 1 87 ? -9.682 0.656 4.889 1.00 96.25 87 GLN A O 1
ATOM 673 N N . THR A 1 88 ? -11.377 -0.808 4.667 1.00 97.12 88 THR A N 1
ATOM 674 C CA . THR A 1 88 ? -10.676 -1.718 3.745 1.00 97.12 88 THR A CA 1
ATOM 675 C C . THR A 1 88 ? -11.445 -1.924 2.449 1.00 97.12 88 THR A C 1
ATOM 677 O O . THR A 1 88 ? -12.663 -1.756 2.401 1.00 97.12 88 THR A O 1
ATOM 680 N N . PHE A 1 89 ? -10.714 -2.298 1.405 1.00 96.44 89 PHE A N 1
ATOM 681 C CA . PHE A 1 89 ? -11.221 -2.556 0.065 1.00 96.44 89 PHE A CA 1
ATOM 682 C C . PHE A 1 89 ? -10.499 -3.774 -0.508 1.00 96.44 89 PHE A C 1
ATOM 684 O O . PHE A 1 89 ? -9.270 -3.867 -0.421 1.00 96.44 89 PHE A O 1
ATOM 691 N N . ALA A 1 90 ? -11.226 -4.700 -1.131 1.00 97.56 90 ALA A N 1
ATOM 692 C CA . ALA A 1 90 ? -10.571 -5.748 -1.902 1.00 97.56 90 ALA A CA 1
ATOM 693 C C . ALA A 1 90 ? -10.051 -5.159 -3.222 1.00 97.56 90 ALA A C 1
ATOM 695 O O . ALA A 1 90 ? -10.778 -4.459 -3.923 1.00 97.56 90 ALA A O 1
ATOM 696 N N . VAL A 1 91 ? -8.820 -5.491 -3.618 1.00 97.69 91 VAL A N 1
ATOM 697 C CA . VAL A 1 91 ? -8.233 -5.002 -4.882 1.00 97.69 91 VAL A CA 1
ATOM 698 C C . VAL A 1 91 ? -9.129 -5.347 -6.079 1.00 97.69 91 VAL A C 1
ATOM 700 O O . VAL A 1 91 ? -9.344 -4.514 -6.954 1.00 97.69 91 VAL A O 1
ATOM 703 N N . ARG A 1 92 ? -9.732 -6.542 -6.084 1.00 96.31 92 ARG A N 1
ATOM 704 C CA . ARG A 1 92 ? -10.664 -6.989 -7.138 1.00 96.31 92 ARG A CA 1
ATOM 705 C C . ARG A 1 92 ? -11.927 -6.121 -7.281 1.00 96.31 92 ARG A C 1
ATOM 707 O O . ARG A 1 92 ? -12.572 -6.179 -8.316 1.00 96.31 92 ARG A O 1
ATOM 714 N N . GLU A 1 93 ? -12.304 -5.378 -6.241 1.00 94.75 93 GLU A N 1
ATOM 715 C CA . GLU A 1 93 ? -13.487 -4.503 -6.230 1.00 94.75 93 GLU A CA 1
ATOM 716 C C . GLU A 1 93 ? -13.136 -3.074 -6.668 1.00 94.75 93 GLU A C 1
ATOM 718 O O . GLU A 1 93 ? -14.008 -2.339 -7.124 1.00 94.75 93 GLU A O 1
ATOM 723 N N . LEU A 1 94 ? -11.860 -2.684 -6.567 1.00 94.00 94 LEU A N 1
ATOM 724 C CA . LEU A 1 94 ? -11.381 -1.352 -6.946 1.00 94.00 94 LEU A CA 1
ATOM 725 C C . LEU A 1 94 ? -11.071 -1.226 -8.440 1.00 94.00 94 LEU A C 1
ATOM 727 O O . LEU A 1 94 ? -11.211 -0.146 -9.012 1.00 94.00 94 LEU A O 1
ATOM 731 N N . PHE A 1 95 ? -10.641 -2.315 -9.078 1.00 94.62 95 PHE A N 1
ATOM 732 C CA . PHE A 1 95 ? -10.222 -2.307 -10.476 1.00 94.62 95 PHE A CA 1
ATOM 733 C C . PHE A 1 95 ? -11.122 -3.208 -11.308 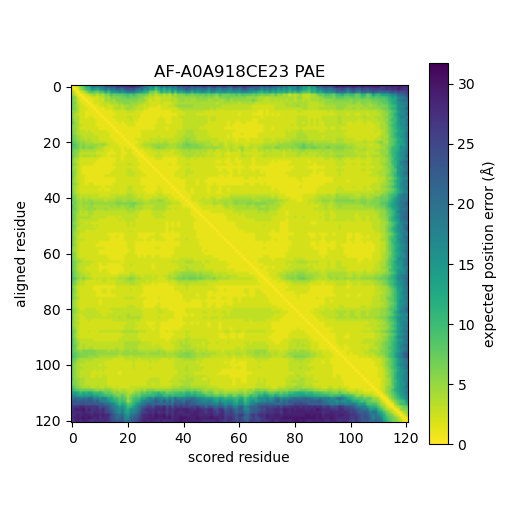1.00 94.62 95 PHE A C 1
ATOM 735 O O . PHE A 1 95 ? -11.273 -4.396 -11.028 1.00 94.62 95 PHE A O 1
ATOM 742 N N . ARG A 1 96 ? -11.661 -2.659 -12.400 1.00 94.44 96 ARG A N 1
ATOM 743 C CA . ARG A 1 96 ? -12.301 -3.474 -13.437 1.00 94.44 96 ARG A CA 1
ATOM 744 C C . ARG A 1 96 ? -11.295 -4.484 -14.021 1.00 94.44 96 ARG A C 1
ATOM 746 O O . ARG A 1 96 ? -10.099 -4.170 -14.077 1.00 94.44 96 ARG A O 1
ATOM 753 N N . PRO A 1 97 ? -11.747 -5.666 -14.482 1.00 93.38 97 PRO A N 1
ATOM 754 C CA . PRO A 1 97 ? -10.860 -6.684 -15.039 1.00 93.38 97 PRO A CA 1
ATOM 755 C C . PRO A 1 97 ? -9.904 -6.117 -16.097 1.00 93.38 97 PRO A C 1
ATOM 757 O O . PRO A 1 97 ? -10.309 -5.339 -16.959 1.00 93.38 97 PRO A O 1
ATOM 760 N N . GLY A 1 98 ? -8.621 -6.474 -16.000 1.00 95.19 98 GLY A N 1
ATOM 761 C CA . GLY A 1 98 ? -7.568 -6.029 -16.921 1.00 95.19 98 GLY A CA 1
ATOM 762 C C . GLY A 1 98 ? -7.011 -4.619 -16.677 1.00 95.19 98 GLY A C 1
ATOM 763 O O . GLY A 1 98 ? -5.911 -4.337 -17.144 1.00 95.19 98 GLY A O 1
ATOM 764 N N . LEU A 1 99 ? -7.688 -3.757 -15.906 1.00 96.56 99 LEU A N 1
ATOM 765 C CA . LEU A 1 99 ? -7.217 -2.385 -15.674 1.00 96.56 99 LEU A CA 1
ATOM 766 C C . LEU A 1 99 ? -5.923 -2.334 -14.856 1.00 96.56 99 LEU A C 1
ATOM 768 O O . LEU A 1 99 ? -5.023 -1.581 -15.205 1.00 96.56 99 LEU A O 1
ATOM 772 N N . LEU A 1 100 ? -5.818 -3.121 -13.780 1.00 96.88 100 LEU A N 1
ATOM 773 C CA . LEU A 1 100 ? -4.613 -3.117 -12.945 1.00 96.88 100 LEU A CA 1
ATOM 774 C C . LEU A 1 100 ? -3.365 -3.568 -13.733 1.00 96.88 100 LEU A C 1
ATOM 776 O O . LEU A 1 100 ? -2.382 -2.837 -13.697 1.00 96.88 100 LEU A O 1
ATOM 780 N N . PRO A 1 101 ? -3.384 -4.680 -14.498 1.00 97.50 101 PRO A N 1
ATOM 781 C CA . PRO A 1 101 ? -2.273 -5.021 -15.387 1.00 97.50 101 PRO A CA 1
ATOM 782 C C . PRO A 1 101 ? -1.894 -3.902 -16.366 1.00 97.50 101 PRO A C 1
ATOM 784 O O . PRO A 1 101 ? -0.717 -3.592 -16.490 1.00 97.50 101 PRO A O 1
ATOM 787 N N . GLN A 1 102 ? -2.872 -3.246 -17.005 1.00 97.62 102 GLN A N 1
ATOM 788 C CA . GLN A 1 102 ? -2.602 -2.122 -17.915 1.00 97.62 102 GLN A CA 1
ATOM 789 C C . GLN A 1 102 ? -1.933 -0.945 -17.198 1.00 97.62 102 GLN A C 1
ATOM 791 O O . GLN A 1 102 ? -0.995 -0.357 -17.727 1.00 97.62 102 GLN A O 1
ATOM 796 N N . LEU A 1 103 ? -2.399 -0.615 -15.990 1.00 96.81 103 LEU A N 1
ATOM 797 C CA . LEU A 1 103 ? -1.811 0.439 -15.169 1.00 96.81 103 LEU A CA 1
ATOM 798 C C . LEU A 1 103 ? -0.365 0.109 -14.783 1.00 96.81 103 LEU A C 1
ATOM 800 O O . LEU A 1 103 ? 0.489 0.987 -14.828 1.00 96.81 103 LEU A O 1
ATOM 804 N N . VAL A 1 104 ? -0.096 -1.149 -14.426 1.00 97.50 104 VAL A N 1
ATOM 805 C CA . VAL A 1 104 ? 1.248 -1.637 -14.093 1.00 97.50 104 VAL A CA 1
ATOM 806 C C . VAL A 1 104 ? 2.181 -1.504 -15.294 1.00 97.50 104 VAL A C 1
ATOM 808 O O . VAL A 1 104 ? 3.253 -0.925 -15.151 1.00 97.50 104 VAL A O 1
ATOM 811 N N . THR A 1 105 ? 1.752 -1.957 -16.477 1.00 97.44 105 THR A N 1
ATOM 812 C CA . THR A 1 105 ? 2.521 -1.816 -17.723 1.00 97.44 105 THR A CA 1
ATOM 813 C C . THR A 1 105 ? 2.796 -0.352 -18.051 1.00 97.44 105 THR A C 1
ATOM 815 O O . THR A 1 105 ? 3.948 0.027 -18.228 1.00 97.44 105 THR A O 1
ATOM 818 N N . TRP A 1 106 ? 1.761 0.493 -18.054 1.00 96.19 106 TRP A N 1
ATOM 819 C CA . TRP A 1 106 ? 1.919 1.919 -18.336 1.00 96.19 106 TRP A CA 1
ATOM 820 C C . TRP A 1 106 ? 2.889 2.595 -17.360 1.00 96.19 106 TRP A C 1
ATOM 822 O O . TRP A 1 106 ? 3.716 3.408 -17.774 1.00 96.19 106 TRP A O 1
ATOM 832 N N . PHE A 1 107 ? 2.802 2.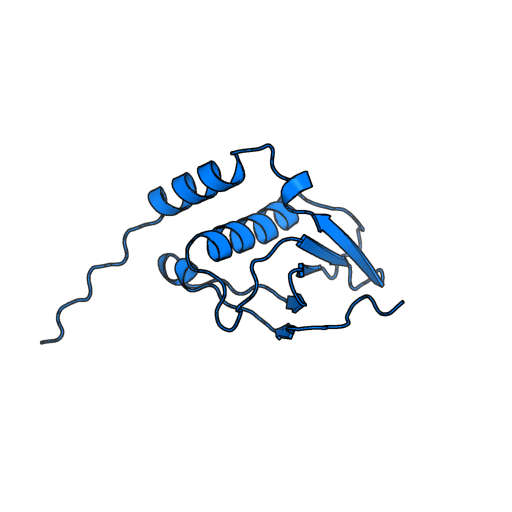270 -16.068 1.00 94.38 107 PHE A N 1
ATOM 833 C CA . PHE A 1 107 ? 3.678 2.857 -15.061 1.00 94.38 107 PHE A CA 1
ATOM 834 C C . PHE A 1 107 ? 5.133 2.423 -15.272 1.00 94.38 107 PHE A C 1
ATOM 836 O O . PHE A 1 107 ? 6.022 3.270 -15.243 1.00 94.38 107 PHE A O 1
ATOM 843 N N . ASP A 1 108 ? 5.380 1.141 -15.552 1.00 94.31 108 ASP A N 1
ATOM 844 C CA . ASP A 1 108 ? 6.722 0.611 -15.827 1.00 94.31 108 ASP A CA 1
ATOM 845 C C . ASP A 1 108 ? 7.398 1.293 -17.025 1.00 94.31 108 ASP A C 1
ATOM 847 O O . ASP A 1 108 ? 8.570 1.677 -16.956 1.00 94.31 108 ASP A O 1
ATOM 851 N N . GLU A 1 109 ? 6.630 1.490 -18.098 1.00 93.62 109 GLU A N 1
ATOM 852 C CA . GLU A 1 109 ? 7.066 2.145 -19.336 1.00 93.62 109 GLU A CA 1
ATOM 853 C C . GLU A 1 109 ? 7.279 3.654 -19.160 1.00 93.62 109 GLU A C 1
ATOM 855 O O . GLU A 1 109 ? 8.136 4.243 -19.819 1.00 93.62 109 GLU A O 1
ATOM 860 N N . SER A 1 110 ? 6.518 4.286 -18.263 1.00 89.75 110 SER A N 1
ATOM 861 C CA . SER A 1 110 ? 6.597 5.729 -18.000 1.00 89.75 110 SER A CA 1
ATOM 862 C C . SER A 1 110 ? 7.781 6.117 -17.115 1.00 89.75 110 SER A C 1
ATOM 864 O O . SER A 1 110 ? 8.173 7.286 -17.078 1.00 89.75 110 SER A O 1
ATOM 866 N N . LEU A 1 111 ? 8.339 5.167 -16.363 1.00 82.44 111 LEU A N 1
ATOM 867 C CA . LEU A 1 111 ? 9.451 5.432 -15.463 1.00 82.44 111 LEU A CA 1
ATOM 868 C C . LEU A 1 111 ? 10.779 5.550 -16.231 1.00 82.44 111 LEU A C 1
ATOM 870 O O . LEU A 1 111 ? 11.050 4.751 -17.133 1.00 82.44 111 LEU A O 1
ATOM 874 N N . PRO A 1 112 ? 11.678 6.466 -15.828 1.00 76.25 112 PRO A N 1
ATOM 875 C CA . PRO A 1 112 ? 13.008 6.536 -16.411 1.00 76.25 112 PRO A CA 1
ATOM 876 C C . PRO A 1 112 ? 13.731 5.193 -16.255 1.00 76.25 112 PRO A C 1
ATOM 878 O O . PRO A 1 112 ? 13.573 4.474 -15.258 1.00 76.25 112 PRO A O 1
ATOM 881 N N . GLN A 1 113 ? 14.514 4.841 -17.272 1.00 72.62 113 GLN A N 1
ATOM 882 C CA . GLN A 1 113 ? 15.410 3.695 -17.186 1.00 72.62 113 GLN A CA 1
ATOM 883 C C . GLN A 1 113 ? 16.455 3.988 -16.111 1.00 72.62 113 GLN A C 1
ATOM 885 O O . GLN A 1 113 ? 16.959 5.113 -16.032 1.00 72.62 113 GLN A O 1
ATOM 890 N N . LEU A 1 114 ? 16.777 2.995 -15.275 1.00 64.19 114 LEU A N 1
ATOM 891 C CA . LEU A 1 114 ? 17.904 3.146 -14.357 1.00 64.19 114 LEU A CA 1
ATOM 892 C C . LEU A 1 114 ? 19.141 3.488 -15.197 1.00 64.19 114 LEU A C 1
ATOM 894 O O . LEU A 1 114 ? 19.359 2.825 -16.218 1.00 64.19 114 LEU A O 1
ATOM 898 N N . PRO A 1 115 ? 19.947 4.494 -14.809 1.00 58.53 115 PRO A N 1
ATOM 899 C CA . PRO A 1 115 ? 21.217 4.708 -15.473 1.00 58.53 115 PRO A CA 1
ATOM 900 C C . PRO A 1 115 ? 21.972 3.381 -15.438 1.00 58.53 115 PRO A C 1
ATOM 902 O O . PRO A 1 115 ? 22.116 2.775 -14.371 1.00 58.53 115 PRO A O 1
ATOM 905 N N . GLY A 1 116 ? 22.376 2.894 -16.617 1.00 54.03 116 GLY A N 1
ATOM 906 C CA . GLY A 1 116 ? 23.183 1.685 -16.716 1.00 54.03 116 GLY A CA 1
ATOM 907 C C . GLY A 1 116 ? 24.337 1.819 -15.735 1.00 54.03 116 GLY A C 1
ATOM 908 O O . GLY A 1 116 ? 24.951 2.887 -15.678 1.00 54.03 116 GLY A O 1
ATOM 909 N N . ARG A 1 117 ? 24.564 0.788 -14.906 1.00 50.47 117 ARG A N 1
ATOM 910 C CA . ARG A 1 117 ? 25.677 0.772 -13.949 1.00 50.47 117 ARG A CA 1
ATOM 911 C C . ARG A 1 117 ? 26.905 1.310 -14.673 1.00 50.47 117 ARG A C 1
ATOM 913 O O . ARG A 1 117 ? 27.341 0.695 -15.643 1.00 50.47 117 ARG A O 1
ATOM 920 N N . LEU A 1 118 ? 27.424 2.456 -14.230 1.00 44.38 118 LEU A N 1
ATOM 921 C CA . LEU A 1 118 ? 28.758 2.871 -14.630 1.00 44.38 118 LEU A CA 1
ATOM 922 C C . LEU A 1 118 ? 29.658 1.701 -14.250 1.00 44.38 118 LEU A C 1
ATOM 924 O O . LEU A 1 118 ? 29.722 1.328 -13.076 1.00 44.38 118 LEU A O 1
ATOM 928 N N . SER A 1 119 ? 30.255 1.062 -15.253 1.00 40.50 119 SER A N 1
ATOM 929 C CA . SER A 1 119 ? 31.335 0.112 -15.051 1.00 40.50 119 SER A CA 1
ATOM 930 C C . SER A 1 119 ? 32.333 0.804 -14.131 1.00 40.50 119 SER A C 1
ATOM 932 O O . SER A 1 119 ? 32.862 1.857 -14.491 1.00 40.50 119 SER A O 1
ATOM 934 N N . ALA A 1 120 ? 32.496 0.291 -12.912 1.00 42.12 120 ALA A N 1
ATOM 935 C CA . ALA A 1 120 ? 33.521 0.805 -12.020 1.00 42.12 120 ALA A CA 1
ATOM 936 C C . ALA A 1 120 ? 34.882 0.663 -12.732 1.00 42.12 120 ALA A C 1
ATOM 938 O O . ALA A 1 120 ? 35.081 -0.363 -13.394 1.00 42.12 120 ALA A O 1
ATOM 939 N N . PRO A 1 121 ? 35.757 1.684 -12.673 1.00 53.91 121 PRO A N 1
ATOM 940 C CA . PRO A 1 121 ? 37.109 1.586 -13.213 1.00 53.91 121 PRO A CA 1
ATOM 941 C C . PRO A 1 121 ? 37.927 0.497 -12.511 1.00 53.91 121 PRO A C 1
ATOM 943 O O . PRO A 1 121 ? 37.656 0.221 -11.318 1.00 53.91 121 PRO A O 1
#

Organism: NCBI:txid1848197

Foldseek 3Di:
DPPDDADDDKDAQWWFPLCVLPPTDTAGIDGALEGEHEDQDPDPDDDPVQVVNQLVVLLSCVPGRIPPDPHRRQKYWYQHPNVRDIDMDGPPRVDDPPRSVVVSVVVSVPGDDDPDPPPDD

Radius of gyration: 15.73 Å; Cα contacts (8 Å, |Δi|>4): 176; chains: 1; bounding box: 51×30×37 Å

Mean predicted aligned error: 5.01 Å

Secondary structure (DSSP, 8-state):
--S---SS-EEES-B-GGGGGGT--B-SEEETTEEEEEE--SS----HHHHHHHHHHHHHHHHH--TT--S---EEEEEEGGGTEEEEEEHHHHS-TTHHHHHHHHHHHHSPPPPP-----

Nearest PDB structures (foldseek):
  5y88-assembly1_A  TM=3.765E-01  e=1.472E+00  Saccharomyces cerevisiae S288C
  3jcm-assembly1_A  TM=4.204E-01  e=4.744E+00  Saccharomyces cerevisiae S288C
  8ro2-assembly1_A  TM=3.071E-01  e=2.821E+00  Homo sapiens
  8h6j-assembly1_5B  TM=3.051E-01  e=5.403E+00  Homo sapiens
  5lj3-assembly1_A  TM=2.935E-01  e=8.516E+00  Saccharomyces cerevisiae

Solvent-accessible surface area (backbone atoms only — not comparable to full-atom values): 7276 Å² total; per-residue (Å²): 134,77,94,84,70,62,89,83,37,76,39,72,55,38,36,28,66,57,29,60,63,74,79,53,52,66,48,57,34,34,42,50,38,33,39,34,43,77,40,84,52,96,63,98,68,92,47,71,69,60,52,49,52,55,48,51,53,51,39,30,37,72,72,58,33,42,60,97,56,93,60,72,75,49,29,42,31,43,31,32,63,74,70,77,41,76,48,75,44,50,48,77,79,76,39,62,91,68,48,59,62,51,51,37,53,53,50,63,71,70,48,66,76,70,76,73,78,74,76,78,130

pLDDT: mean 91.66, std 13.07, range [40.5, 98.5]